Protein AF-A0A225WPS5-F1 (afdb_monomer)

Sequence (120 aa):
MVTLTELSAHCKTEEDIAVAAAKVGLTSPVRTNLSDDDIDIDMVESLTQLAIYTKIRPPEFVRLIRGQTEEESRPNKDLYELRHSPSIDLLETPRRWNNIVQNGIVPEWLPHRPSHQIDR

Mean predicted aligned error: 11.7 Å

Structure (mmCIF, N/CA/C/O backbone):
data_AF-A0A225WPS5-F1
#
_entry.id   AF-A0A225WPS5-F1
#
loop_
_atom_site.group_PDB
_atom_site.id
_atom_site.type_symbol
_atom_site.label_atom_id
_atom_site.label_alt_id
_atom_site.label_comp_id
_atom_site.label_asym_id
_atom_site.label_entity_id
_atom_site.label_seq_id
_atom_site.pdbx_PDB_ins_code
_atom_site.Cartn_x
_atom_site.Cartn_y
_atom_site.Cartn_z
_atom_site.occupancy
_atom_site.B_iso_or_equiv
_atom_site.auth_seq_id
_atom_site.auth_comp_id
_atom_site.auth_asym_id
_atom_site.auth_atom_id
_atom_site.pdbx_PDB_model_num
ATOM 1 N N . MET A 1 1 ? -16.238 10.204 16.170 1.00 46.28 1 MET A N 1
ATOM 2 C CA . MET A 1 1 ? -15.752 9.221 15.179 1.00 46.28 1 MET A CA 1
ATOM 3 C C . MET A 1 1 ? -14.630 9.896 14.425 1.00 46.28 1 MET A C 1
ATOM 5 O O . MET A 1 1 ? -14.885 10.960 13.882 1.00 46.28 1 MET A O 1
ATOM 9 N N . VAL A 1 2 ? -13.419 9.341 14.479 1.00 52.25 2 VAL A N 1
ATOM 10 C CA . VAL A 1 2 ? -12.260 9.864 13.739 1.00 52.25 2 VAL A CA 1
ATOM 11 C C . VAL A 1 2 ? -12.481 9.587 12.252 1.00 52.25 2 VAL A C 1
ATOM 13 O O . VAL A 1 2 ? -12.903 8.489 11.887 1.00 52.25 2 VAL A O 1
ATOM 16 N N . THR A 1 3 ? -12.276 10.591 11.411 1.00 56.50 3 THR A N 1
ATOM 17 C CA . THR A 1 3 ? -12.483 10.505 9.961 1.00 56.50 3 THR A CA 1
ATOM 18 C C . THR A 1 3 ? -11.253 9.933 9.249 1.00 56.50 3 THR A C 1
ATOM 20 O O . THR A 1 3 ? -10.130 9.998 9.747 1.00 56.50 3 THR A O 1
ATOM 23 N N . LEU A 1 4 ? -11.465 9.381 8.051 1.00 51.81 4 LEU A N 1
ATOM 24 C CA . LEU A 1 4 ? -10.421 8.843 7.164 1.00 51.81 4 LEU A CA 1
ATOM 25 C C . LEU A 1 4 ? -9.274 9.847 6.932 1.00 51.81 4 LEU A C 1
ATOM 27 O O . LEU A 1 4 ? -8.106 9.470 6.895 1.00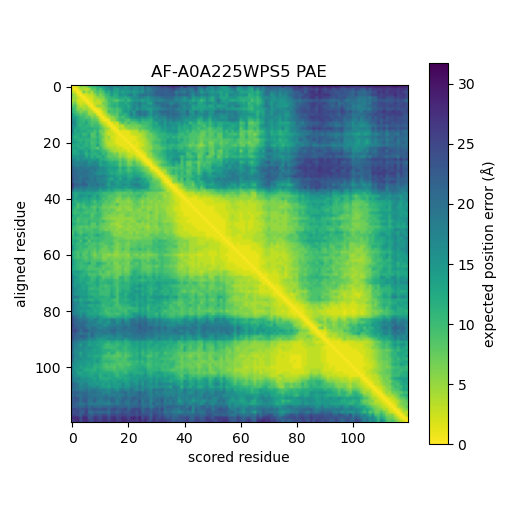 51.81 4 LEU A O 1
ATOM 31 N N . THR A 1 5 ? -9.610 11.133 6.843 1.00 54.72 5 THR A N 1
ATOM 32 C CA . THR A 1 5 ? -8.676 12.243 6.622 1.00 54.72 5 THR A CA 1
ATOM 33 C C . THR A 1 5 ? -7.811 12.538 7.851 1.00 54.72 5 THR A C 1
ATOM 35 O O . THR A 1 5 ? -6.623 12.819 7.712 1.00 54.72 5 THR A O 1
ATOM 38 N N . GLU A 1 6 ? -8.378 12.430 9.057 1.00 57.09 6 GLU A N 1
ATOM 39 C CA . GLU A 1 6 ? -7.651 12.622 10.321 1.00 57.09 6 GLU A CA 1
ATOM 40 C C . GLU A 1 6 ? -6.654 11.484 10.577 1.00 57.09 6 GLU A C 1
ATOM 42 O O . GLU A 1 6 ? -5.543 11.740 11.031 1.00 57.09 6 GLU A O 1
ATOM 47 N N . LEU A 1 7 ? -7.011 10.242 10.232 1.00 53.69 7 LEU A N 1
ATOM 48 C CA . LEU A 1 7 ? -6.091 9.097 10.260 1.00 53.69 7 LEU A CA 1
ATOM 49 C C . LEU A 1 7 ? -5.014 9.207 9.173 1.00 53.69 7 LEU A C 1
ATOM 51 O O . LEU A 1 7 ? -3.842 8.989 9.449 1.00 53.69 7 LEU A O 1
ATOM 55 N N . SER A 1 8 ? -5.381 9.616 7.955 1.00 52.22 8 SER A N 1
ATOM 56 C CA . SER A 1 8 ? -4.434 9.792 6.844 1.00 52.22 8 SER A CA 1
ATOM 57 C C . SER A 1 8 ? -3.337 10.817 7.135 1.00 52.22 8 SER A C 1
ATOM 59 O O . SER A 1 8 ? -2.203 10.632 6.695 1.00 52.22 8 SER A O 1
ATOM 61 N N . ALA A 1 9 ? -3.663 11.910 7.829 1.00 55.53 9 ALA A N 1
ATOM 62 C CA . ALA A 1 9 ? -2.689 12.941 8.185 1.00 55.53 9 ALA A CA 1
ATOM 63 C C . ALA A 1 9 ? -1.656 12.447 9.210 1.00 55.53 9 ALA A C 1
ATOM 65 O O . ALA A 1 9 ? -0.551 12.982 9.258 1.00 55.53 9 ALA A O 1
ATOM 66 N N . HIS A 1 10 ? -2.035 11.433 9.989 1.00 50.22 10 HIS A N 1
ATOM 67 C CA . HIS A 1 10 ? -1.293 10.865 11.104 1.00 50.22 10 HIS A CA 1
ATOM 68 C C . HIS A 1 10 ? -0.749 9.465 10.820 1.00 50.22 10 HIS A C 1
ATOM 70 O O . HIS A 1 10 ? -0.374 8.815 11.768 1.00 50.22 10 HIS A O 1
ATOM 76 N N . CYS A 1 11 ? -0.741 8.943 9.592 1.00 51.25 11 CYS A N 1
ATOM 77 C CA . CYS A 1 11 ? -0.195 7.605 9.297 1.00 51.25 11 CYS A CA 1
ATOM 78 C C . CYS A 1 11 ? 0.943 7.667 8.270 1.00 51.25 11 CYS A C 1
ATOM 80 O O . CYS A 1 11 ? 1.168 6.710 7.532 1.00 51.25 11 CYS A O 1
ATOM 82 N N . LYS A 1 12 ? 1.644 8.805 8.167 1.00 55.25 12 LYS A N 1
ATOM 83 C CA . LYS A 1 12 ? 2.732 8.961 7.189 1.00 55.25 12 LYS A CA 1
ATOM 84 C C . LYS A 1 12 ? 3.994 8.203 7.603 1.00 55.25 12 LYS A C 1
ATOM 86 O O . LYS A 1 12 ? 4.825 7.920 6.744 1.00 55.25 12 LYS A O 1
ATOM 91 N N . THR A 1 13 ? 4.128 7.877 8.888 1.00 55.25 13 THR A N 1
ATOM 92 C CA . THR A 1 13 ? 5.210 7.064 9.456 1.00 55.25 13 THR A CA 1
ATOM 93 C C . THR A 1 13 ? 4.650 6.062 10.478 1.00 55.25 13 THR A C 1
ATOM 95 O O . THR A 1 13 ? 3.512 6.184 10.932 1.00 55.25 13 THR A O 1
ATOM 98 N N . GLU A 1 14 ? 5.431 5.055 10.870 1.00 54.41 14 GLU A N 1
ATOM 99 C CA . GLU A 1 14 ? 5.029 4.096 11.920 1.00 54.41 14 GLU A CA 1
ATOM 100 C C . GLU A 1 14 ? 4.743 4.768 13.273 1.00 54.41 14 GLU A C 1
ATOM 102 O O . GLU A 1 14 ? 3.860 4.352 14.021 1.00 54.41 14 GLU A O 1
ATOM 107 N N . GLU A 1 15 ? 5.468 5.846 13.573 1.00 56.19 15 GLU A N 1
ATOM 108 C CA . GLU A 1 15 ? 5.314 6.654 14.793 1.00 56.19 15 GLU A CA 1
ATOM 109 C C . GLU A 1 15 ? 3.942 7.337 14.860 1.00 56.19 15 GLU A C 1
ATOM 111 O O . GLU A 1 15 ? 3.336 7.531 15.911 1.00 56.19 15 GLU A O 1
ATOM 116 N N . ASP A 1 16 ? 3.437 7.647 13.684 1.00 61.41 16 ASP A N 1
ATOM 117 C CA . ASP A 1 16 ? 2.192 8.321 13.398 1.00 61.41 16 ASP A CA 1
ATOM 118 C C . ASP A 1 16 ? 1.008 7.339 13.640 1.00 61.41 16 ASP A C 1
ATOM 120 O O . ASP A 1 16 ? 0.029 7.658 14.329 1.00 61.41 16 ASP A O 1
ATOM 124 N N . ILE A 1 17 ? 1.162 6.077 13.212 1.00 62.44 17 ILE A N 1
ATOM 125 C CA . ILE A 1 17 ? 0.213 4.975 13.465 1.00 62.44 17 ILE A CA 1
ATOM 126 C C . ILE A 1 17 ? 0.096 4.676 14.966 1.00 62.44 17 ILE A C 1
ATOM 128 O O . ILE A 1 17 ? -1.012 4.503 15.480 1.00 62.44 17 ILE A O 1
ATOM 132 N N . ALA A 1 18 ? 1.222 4.660 15.681 1.00 61.56 18 ALA A N 1
ATOM 133 C CA . ALA A 1 18 ? 1.267 4.503 17.134 1.00 61.56 18 ALA A CA 1
ATOM 134 C C . ALA A 1 18 ? 0.458 5.592 17.864 1.00 61.56 18 ALA A C 1
ATOM 136 O O . ALA A 1 18 ? -0.330 5.298 18.768 1.00 61.56 18 ALA A O 1
ATOM 137 N N . VAL A 1 19 ? 0.575 6.850 17.424 1.00 63.97 19 VAL A N 1
ATOM 138 C CA . VAL A 1 19 ? -0.206 7.977 17.959 1.00 63.97 19 VAL A CA 1
ATOM 139 C C . VAL A 1 19 ? -1.699 7.830 17.646 1.00 63.97 19 VAL A C 1
ATOM 141 O O . VAL A 1 19 ? -2.542 8.104 18.506 1.00 63.97 19 VAL A O 1
ATOM 144 N N . ALA A 1 20 ? -2.053 7.385 16.439 1.00 64.50 20 ALA A N 1
ATOM 145 C CA . ALA A 1 20 ? -3.442 7.131 16.065 1.00 64.50 20 ALA A CA 1
ATOM 146 C C . ALA A 1 20 ? -4.074 5.987 16.882 1.00 64.50 20 ALA A C 1
ATOM 148 O O . ALA A 1 20 ? -5.212 6.126 17.338 1.00 64.50 20 ALA A O 1
ATOM 149 N N . ALA A 1 21 ? -3.331 4.902 17.125 1.00 63.97 21 ALA A N 1
ATOM 150 C CA . ALA A 1 21 ? -3.746 3.778 17.966 1.00 63.97 21 ALA A CA 1
ATOM 151 C C . ALA A 1 21 ? -3.931 4.198 19.436 1.00 63.97 21 ALA A C 1
ATOM 153 O O . ALA A 1 21 ? -4.969 3.917 20.040 1.00 63.97 21 ALA A O 1
ATOM 154 N N . ALA A 1 22 ? -2.991 4.975 19.984 1.00 66.31 22 ALA A N 1
ATOM 155 C CA . ALA A 1 22 ? -3.079 5.489 21.349 1.00 66.31 22 ALA A CA 1
ATOM 156 C C . ALA A 1 22 ? -4.317 6.381 21.567 1.00 66.31 22 ALA A C 1
ATOM 158 O O . ALA A 1 22 ? -4.971 6.298 22.608 1.00 66.31 22 ALA A O 1
ATOM 159 N N . LYS A 1 23 ? -4.702 7.196 20.571 1.00 66.56 23 LYS A N 1
ATOM 160 C CA . LYS A 1 23 ? -5.907 8.050 20.633 1.00 66.56 23 LYS A CA 1
ATOM 161 C C . LYS A 1 23 ? -7.217 7.266 20.740 1.00 66.56 23 LYS A C 1
ATOM 163 O O . LYS A 1 23 ? -8.202 7.814 21.231 1.00 66.56 23 LYS A O 1
ATOM 168 N N . VAL A 1 24 ? -7.244 6.014 20.290 1.00 66.00 24 VAL A N 1
ATOM 169 C CA . VAL A 1 24 ? -8.425 5.138 20.376 1.00 66.00 24 VAL A CA 1
ATOM 170 C C . VAL A 1 24 ? -8.328 4.121 21.517 1.00 66.00 24 VAL A C 1
ATOM 172 O O . VAL A 1 24 ? -9.175 3.237 21.624 1.00 66.00 24 VAL A O 1
ATOM 175 N N . GLY A 1 25 ? -7.331 4.269 22.398 1.00 63.12 25 GLY A N 1
ATOM 176 C CA . GLY A 1 25 ? -7.119 3.394 23.552 1.00 63.12 25 GLY A CA 1
ATOM 177 C C . GLY A 1 25 ? -6.573 2.011 23.194 1.00 63.12 25 GLY A C 1
ATOM 178 O O . GLY A 1 25 ? -6.662 1.103 24.016 1.00 63.12 25 GLY A O 1
ATOM 179 N N . LEU A 1 26 ? -6.035 1.842 21.983 1.00 67.94 26 LEU A N 1
ATOM 180 C CA . LEU A 1 26 ? -5.338 0.624 21.583 1.00 67.94 26 LEU A CA 1
ATOM 181 C C . LEU A 1 26 ? -3.885 0.692 22.051 1.00 67.94 26 LEU A C 1
ATOM 183 O O . LEU A 1 26 ? -3.273 1.765 22.080 1.00 67.94 26 LEU A O 1
ATOM 187 N N . THR A 1 27 ? -3.336 -0.462 22.421 1.00 63.72 27 THR A N 1
ATOM 188 C CA . THR A 1 27 ? -1.924 -0.592 22.767 1.00 63.72 27 THR A CA 1
ATOM 189 C C . THR A 1 27 ? -1.103 -0.168 21.554 1.00 63.72 27 THR A C 1
ATOM 191 O O . THR A 1 27 ? -1.274 -0.713 20.466 1.00 63.72 27 THR A O 1
ATOM 194 N N . SER A 1 28 ? -0.255 0.848 21.720 1.00 58.09 28 SER A N 1
ATOM 195 C CA . SER A 1 28 ? 0.667 1.253 20.661 1.00 58.09 28 SER A CA 1
ATOM 196 C C . SER A 1 28 ? 1.581 0.072 20.337 1.00 58.09 28 SER A C 1
ATOM 198 O O . SER A 1 28 ? 2.108 -0.518 21.287 1.00 58.09 28 SER A O 1
ATOM 200 N N . PRO A 1 29 ? 1.821 -0.249 19.054 1.00 60.41 29 PRO A N 1
ATOM 201 C CA . PRO A 1 29 ? 2.822 -1.243 18.710 1.00 60.41 29 PRO A CA 1
ATOM 202 C C . PRO A 1 29 ? 4.160 -0.768 19.280 1.00 60.41 29 PRO A C 1
ATOM 204 O O . PRO A 1 29 ? 4.615 0.348 19.011 1.00 60.41 29 PRO A O 1
ATOM 207 N N . VAL A 1 30 ? 4.735 -1.568 20.174 1.00 57.91 30 VAL A N 1
ATOM 208 C CA . VAL A 1 30 ? 6.084 -1.335 20.685 1.00 57.91 30 VAL A CA 1
ATOM 209 C C . VAL A 1 30 ? 7.013 -1.765 19.564 1.00 57.91 30 VAL A C 1
ATOM 211 O O . VAL A 1 30 ? 6.892 -2.894 19.106 1.00 57.91 30 VAL A O 1
ATOM 214 N N . ARG A 1 31 ? 7.925 -0.890 19.117 1.00 57.31 31 ARG A N 1
ATOM 215 C CA . ARG A 1 31 ? 8.961 -1.295 18.157 1.00 57.31 31 ARG A CA 1
ATOM 216 C C . ARG A 1 31 ? 9.731 -2.463 18.762 1.00 57.31 31 ARG A C 1
ATOM 218 O O . ARG A 1 31 ? 10.510 -2.282 19.701 1.00 57.31 31 ARG A O 1
ATOM 225 N N . THR A 1 32 ? 9.487 -3.655 18.245 1.00 57.72 32 THR A N 1
ATOM 226 C CA . THR A 1 32 ? 10.319 -4.807 18.534 1.00 57.72 32 THR A CA 1
ATOM 227 C C . THR A 1 32 ? 11.558 -4.673 17.647 1.00 57.72 32 THR A C 1
ATOM 229 O O . THR A 1 32 ? 11.462 -4.329 16.472 1.00 57.72 32 THR A O 1
ATOM 232 N N . ASN A 1 33 ? 12.758 -4.834 18.218 1.00 58.91 33 ASN A N 1
ATOM 233 C CA . ASN A 1 33 ? 13.994 -4.896 17.428 1.00 58.91 33 ASN A CA 1
ATOM 234 C C . ASN A 1 33 ? 14.022 -6.249 16.709 1.00 58.91 33 ASN A C 1
ATOM 236 O O . ASN A 1 33 ? 14.717 -7.169 17.140 1.00 58.91 33 ASN A O 1
ATOM 240 N N . LEU A 1 34 ? 13.184 -6.390 15.691 1.00 61.00 34 LEU A N 1
ATOM 241 C CA . LEU A 1 34 ? 13.119 -7.569 14.851 1.00 61.00 34 LEU A CA 1
ATOM 242 C C . LEU A 1 34 ? 14.173 -7.483 13.753 1.00 61.00 34 LEU A C 1
ATOM 244 O O . LEU A 1 34 ? 14.578 -6.397 13.337 1.00 61.00 34 LEU A O 1
ATOM 248 N N . SER A 1 35 ? 14.647 -8.651 13.325 1.00 63.72 35 SER A N 1
ATOM 249 C CA . SER A 1 35 ? 15.388 -8.775 12.074 1.00 63.72 35 SER A CA 1
ATOM 250 C C . SER A 1 35 ? 14.489 -8.325 10.917 1.00 63.72 35 SER A C 1
ATOM 252 O O . SER A 1 35 ? 13.282 -8.543 10.982 1.00 63.72 35 SER A O 1
ATOM 254 N N . ASP A 1 36 ? 15.057 -7.778 9.838 1.00 61.81 36 ASP A N 1
ATOM 255 C CA . ASP A 1 36 ? 14.300 -7.418 8.621 1.00 61.81 36 ASP A CA 1
ATOM 256 C C . ASP A 1 36 ? 13.518 -8.615 8.029 1.00 61.81 36 ASP A C 1
ATOM 258 O O . ASP A 1 36 ? 12.551 -8.426 7.291 1.00 61.81 36 ASP A O 1
ATOM 262 N N . ASP A 1 37 ? 13.920 -9.845 8.368 1.00 62.34 37 ASP A N 1
ATOM 263 C CA . ASP A 1 37 ? 13.278 -11.087 7.924 1.00 62.34 37 ASP A CA 1
ATOM 264 C C . ASP A 1 37 ? 12.102 -11.543 8.814 1.00 62.34 37 ASP A C 1
ATOM 266 O O . ASP A 1 37 ? 11.363 -12.457 8.436 1.00 62.34 37 ASP A O 1
ATOM 270 N N . ASP A 1 38 ? 11.909 -10.934 9.987 1.00 73.94 38 ASP A N 1
ATOM 271 C CA . ASP A 1 38 ? 10.871 -11.331 10.937 1.00 73.94 38 ASP A CA 1
ATOM 272 C C . ASP A 1 38 ? 9.605 -10.474 10.779 1.00 73.94 38 ASP A C 1
ATOM 274 O O . ASP A 1 38 ? 9.643 -9.251 10.647 1.00 73.94 38 ASP A O 1
ATOM 278 N N . ILE A 1 39 ? 8.438 -11.120 10.837 1.00 72.31 39 ILE A N 1
ATOM 279 C CA . ILE A 1 39 ? 7.152 -10.413 10.843 1.00 72.31 39 ILE A CA 1
ATOM 280 C C . ILE A 1 39 ? 6.886 -9.882 12.253 1.00 72.31 39 ILE A C 1
ATOM 282 O O . ILE A 1 39 ? 6.768 -10.666 13.194 1.00 72.31 39 ILE A O 1
ATOM 286 N N . ASP A 1 40 ? 6.694 -8.567 12.382 1.00 79.06 40 ASP A N 1
ATOM 287 C CA . ASP A 1 40 ? 6.242 -7.944 13.629 1.00 79.06 40 ASP A CA 1
ATOM 288 C C . ASP A 1 40 ? 4.768 -8.275 13.906 1.00 79.06 40 ASP A C 1
ATOM 290 O O . ASP A 1 40 ? 3.842 -7.608 13.435 1.00 79.06 40 ASP A O 1
ATOM 294 N N . ILE A 1 41 ? 4.549 -9.360 14.653 1.00 80.25 41 ILE A N 1
ATOM 295 C CA . ILE A 1 41 ? 3.215 -9.850 15.019 1.00 80.25 41 ILE A CA 1
ATOM 296 C C . ILE A 1 41 ? 2.455 -8.798 15.836 1.00 80.25 41 ILE A C 1
ATOM 298 O O . ILE A 1 41 ? 1.259 -8.609 15.602 1.00 80.25 41 ILE A O 1
ATOM 302 N N . ASP A 1 42 ? 3.136 -8.076 16.728 1.00 77.00 42 ASP A N 1
ATOM 303 C CA . ASP A 1 42 ? 2.515 -7.065 17.588 1.00 77.00 42 ASP A CA 1
ATOM 304 C C . ASP A 1 42 ? 2.035 -5.871 16.749 1.00 77.00 42 ASP A C 1
ATOM 306 O O . ASP A 1 42 ? 0.922 -5.363 16.937 1.00 77.00 42 ASP A O 1
ATOM 310 N N . MET A 1 43 ? 2.829 -5.461 15.754 1.00 76.12 43 MET A N 1
ATOM 311 C CA . MET A 1 43 ? 2.432 -4.454 14.767 1.00 76.12 43 MET A CA 1
ATOM 312 C C . MET A 1 43 ? 1.232 -4.921 13.937 1.00 76.12 43 MET A C 1
ATOM 314 O O . MET A 1 43 ? 0.261 -4.177 13.777 1.00 76.12 43 MET A O 1
ATOM 318 N N . VAL A 1 44 ? 1.254 -6.159 13.432 1.00 79.06 44 VAL A N 1
ATOM 319 C CA . VAL A 1 44 ? 0.150 -6.721 12.636 1.00 79.06 44 VAL A CA 1
ATOM 320 C C . VAL A 1 44 ? -1.146 -6.793 13.448 1.00 79.06 44 VAL A C 1
ATOM 322 O O . VAL A 1 44 ? -2.210 -6.419 12.940 1.00 79.06 44 VAL A O 1
ATOM 325 N N . GLU A 1 45 ? -1.085 -7.229 14.707 1.00 82.00 45 GLU A N 1
ATOM 326 C CA . GLU A 1 45 ? -2.250 -7.280 15.589 1.00 82.00 45 GLU A CA 1
ATOM 327 C C . GLU A 1 45 ? -2.801 -5.874 15.858 1.00 82.00 45 GLU A C 1
ATOM 329 O O . GLU A 1 45 ? -4.000 -5.635 15.682 1.00 82.00 45 GLU A O 1
ATOM 334 N N . SER A 1 46 ? -1.925 -4.920 16.176 1.00 77.62 46 SER A N 1
ATOM 335 C CA . SER A 1 46 ? -2.290 -3.521 16.432 1.00 77.62 46 SER A CA 1
ATOM 336 C C . SER A 1 46 ? -2.986 -2.881 15.226 1.00 77.62 46 SER A C 1
ATOM 338 O O . SER A 1 46 ? -4.052 -2.271 15.354 1.00 77.62 46 SER A O 1
ATOM 340 N N . LEU A 1 47 ? -2.432 -3.077 14.027 1.00 79.12 47 LEU A N 1
ATOM 341 C CA . LEU A 1 47 ? -3.009 -2.608 12.766 1.00 79.12 47 LEU A CA 1
ATOM 342 C C . LEU A 1 47 ? -4.376 -3.245 12.488 1.00 79.12 47 LEU A C 1
ATOM 344 O O . LEU A 1 47 ? -5.309 -2.561 12.062 1.00 79.12 47 LEU A O 1
ATOM 348 N N . THR A 1 48 ? -4.522 -4.540 12.771 1.00 80.94 48 THR A N 1
ATOM 349 C CA . THR A 1 48 ? -5.791 -5.263 12.606 1.00 80.94 48 THR A CA 1
ATOM 350 C C . THR A 1 48 ? -6.859 -4.712 13.552 1.00 80.94 48 THR A C 1
ATOM 352 O O . THR A 1 48 ? -7.976 -4.416 13.119 1.00 80.94 48 THR A O 1
ATOM 355 N N . GLN A 1 49 ? -6.528 -4.520 14.831 1.00 81.88 49 GLN A N 1
ATOM 356 C CA . GLN A 1 49 ? -7.454 -3.960 15.817 1.00 81.88 49 GLN A CA 1
ATOM 357 C C . GLN A 1 49 ? -7.867 -2.526 15.454 1.00 81.88 49 GLN A C 1
ATOM 359 O O . GLN A 1 49 ? -9.051 -2.185 15.537 1.00 81.88 49 GLN A O 1
ATOM 364 N N . LEU A 1 50 ? -6.928 -1.705 14.971 1.00 79.62 50 LEU A N 1
ATOM 365 C CA . LEU A 1 50 ? -7.212 -0.344 14.517 1.00 79.62 50 LEU A CA 1
ATOM 366 C C . LEU A 1 50 ? -8.145 -0.330 13.295 1.00 79.62 50 LEU A C 1
ATOM 368 O O . LEU A 1 50 ? -9.091 0.463 13.252 1.00 79.62 50 LEU A O 1
ATOM 372 N N . ALA A 1 51 ? -7.947 -1.231 12.330 1.00 81.56 51 ALA A N 1
ATOM 373 C CA . ALA A 1 51 ? -8.841 -1.377 11.180 1.00 81.56 51 ALA A CA 1
ATOM 374 C C . ALA A 1 51 ? -10.272 -1.757 11.60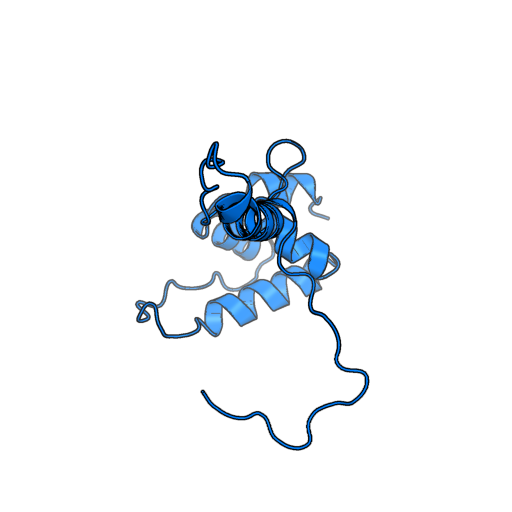8 1.00 81.56 51 ALA A C 1
ATOM 376 O O . ALA A 1 51 ? -11.246 -1.162 11.139 1.00 81.56 51 ALA A O 1
ATOM 377 N N . ILE A 1 52 ? -10.406 -2.701 12.549 1.00 82.44 52 ILE A N 1
ATOM 378 C CA . ILE A 1 52 ? -11.701 -3.125 13.103 1.00 82.44 52 ILE A CA 1
ATOM 379 C C . ILE A 1 52 ? -12.390 -1.961 13.827 1.00 82.44 52 ILE A C 1
ATOM 381 O O . ILE A 1 52 ? -13.564 -1.685 13.572 1.00 82.44 52 ILE A O 1
ATOM 385 N N . TYR A 1 53 ? -11.667 -1.257 14.703 1.00 81.44 53 TYR A N 1
ATOM 386 C CA . TYR A 1 53 ? -12.210 -0.149 15.491 1.00 81.44 53 TYR A CA 1
ATOM 387 C C . TYR A 1 53 ? -12.708 1.000 14.606 1.00 81.44 53 TYR A C 1
ATOM 389 O O . TYR A 1 53 ? -13.804 1.529 14.803 1.00 81.44 53 TYR A O 1
ATOM 397 N N . THR A 1 54 ? -11.913 1.369 13.600 1.00 74.62 54 THR A N 1
ATOM 398 C CA . THR A 1 54 ? -12.226 2.464 12.669 1.00 74.62 54 THR A CA 1
ATOM 399 C C . THR A 1 54 ? -13.304 2.098 11.649 1.00 74.62 54 THR A C 1
ATOM 401 O O . THR A 1 54 ? -13.839 2.987 10.988 1.00 74.62 54 THR A O 1
ATOM 404 N N . LYS A 1 55 ? -13.663 0.809 11.537 1.00 81.50 55 LYS A N 1
ATOM 405 C CA . LYS A 1 55 ? -14.616 0.265 10.552 1.00 81.50 55 LYS A CA 1
ATOM 406 C C . LYS A 1 55 ? -14.231 0.573 9.101 1.00 81.50 55 LYS A C 1
ATOM 408 O O . LYS A 1 55 ? -15.088 0.584 8.216 1.00 81.50 55 LYS A O 1
ATOM 413 N N . ILE A 1 56 ? -12.949 0.822 8.849 1.00 78.31 56 ILE A N 1
ATOM 414 C CA . ILE A 1 56 ? -12.424 1.038 7.504 1.00 78.31 56 ILE A CA 1
ATOM 415 C C . ILE A 1 56 ? -12.267 -0.329 6.835 1.00 78.31 56 ILE A C 1
ATOM 417 O O . ILE A 1 56 ? -11.859 -1.309 7.457 1.00 78.31 56 ILE A O 1
ATOM 421 N N . ARG A 1 57 ? -12.599 -0.420 5.544 1.00 79.81 57 ARG A N 1
ATOM 422 C CA . ARG A 1 57 ? -12.402 -1.667 4.795 1.00 79.81 57 ARG A CA 1
ATOM 423 C C . ARG A 1 57 ? -10.903 -1.987 4.716 1.00 79.81 57 ARG A C 1
ATOM 425 O O . ARG A 1 57 ? -10.128 -1.071 4.443 1.00 79.81 57 ARG A O 1
ATOM 432 N N . PRO A 1 58 ? -10.479 -3.258 4.841 1.00 78.19 58 PRO A N 1
ATOM 433 C CA . PRO A 1 58 ? -9.058 -3.606 4.878 1.00 78.19 58 PRO A CA 1
ATOM 434 C C . PRO A 1 58 ? -8.211 -3.019 3.734 1.00 78.19 58 PRO A C 1
ATOM 436 O O . PRO A 1 58 ? -7.149 -2.475 4.024 1.00 78.19 58 PRO A O 1
ATOM 439 N N . PRO A 1 59 ? -8.663 -3.007 2.460 1.00 77.50 59 PRO A N 1
ATOM 440 C CA . PRO A 1 59 ? -7.884 -2.393 1.384 1.00 77.50 59 PRO A CA 1
ATOM 441 C C . PRO A 1 59 ? -7.667 -0.891 1.590 1.00 77.50 59 PRO A C 1
ATOM 443 O O . PRO A 1 59 ? -6.596 -0.369 1.322 1.00 77.50 59 PRO A O 1
ATOM 446 N N . GLU A 1 60 ? -8.680 -0.189 2.085 1.00 76.75 60 GLU A N 1
ATOM 447 C CA . GLU A 1 60 ? -8.652 1.256 2.304 1.00 76.75 60 GLU A CA 1
ATOM 448 C C . GLU A 1 60 ? -7.782 1.619 3.513 1.00 76.75 60 GLU A C 1
ATOM 450 O O . GLU A 1 60 ? -7.017 2.579 3.463 1.00 76.75 60 GLU A O 1
ATOM 455 N N . PHE A 1 61 ? -7.801 0.775 4.545 1.00 80.75 61 PHE A N 1
ATOM 456 C CA . PHE A 1 61 ? -6.898 0.875 5.685 1.00 80.75 61 PHE A CA 1
ATOM 457 C C . PHE A 1 61 ? -5.434 0.641 5.282 1.00 80.75 61 PHE A C 1
ATOM 459 O O . PHE A 1 61 ? -4.569 1.439 5.629 1.00 80.75 61 PHE A O 1
ATOM 466 N N . VAL A 1 62 ? -5.152 -0.392 4.476 1.00 79.00 62 VAL A N 1
ATOM 467 C CA . VAL A 1 62 ? -3.798 -0.667 3.960 1.00 79.00 62 VAL A CA 1
ATOM 468 C C . VAL A 1 62 ? -3.271 0.498 3.115 1.00 79.00 62 VAL A C 1
ATOM 470 O O . VAL A 1 62 ? -2.100 0.860 3.218 1.00 79.00 62 VAL A O 1
ATOM 473 N N . ARG A 1 63 ? -4.131 1.120 2.299 1.00 77.31 63 ARG A N 1
ATOM 474 C CA . ARG A 1 63 ? -3.770 2.322 1.532 1.00 77.31 63 ARG A CA 1
ATOM 475 C C 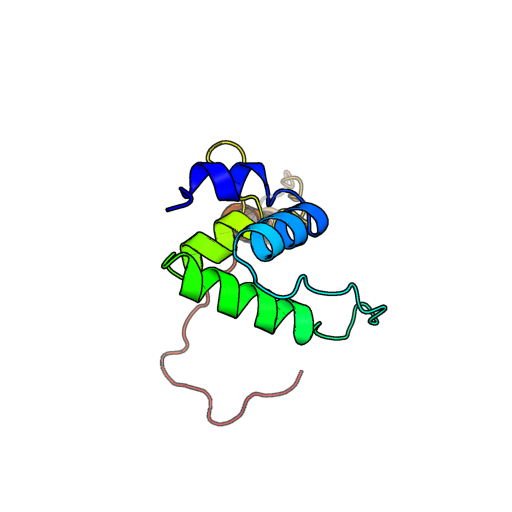. ARG A 1 63 ? -3.358 3.469 2.453 1.00 77.31 63 ARG A C 1
ATOM 477 O O . ARG A 1 63 ? -2.322 4.079 2.207 1.00 77.31 63 ARG A O 1
ATOM 484 N N . LEU A 1 64 ? -4.119 3.712 3.521 1.00 75.38 64 LEU A N 1
ATOM 485 C CA . LEU A 1 64 ? -3.829 4.760 4.502 1.00 75.38 64 LEU A CA 1
ATOM 486 C C . LEU A 1 64 ? -2.489 4.562 5.211 1.00 75.38 64 LEU A C 1
ATOM 488 O O . LEU A 1 64 ? -1.689 5.490 5.246 1.00 75.38 64 LEU A O 1
ATOM 492 N N . ILE A 1 65 ? -2.228 3.366 5.745 1.00 74.62 65 ILE A N 1
ATOM 493 C CA . ILE A 1 65 ? -0.991 3.088 6.500 1.00 74.62 65 ILE A CA 1
ATOM 494 C C . ILE A 1 65 ? 0.256 3.074 5.610 1.00 74.62 65 ILE A C 1
ATOM 496 O O . ILE A 1 65 ? 1.354 3.327 6.084 1.00 74.62 65 ILE A O 1
ATOM 500 N N . ARG A 1 66 ? 0.094 2.816 4.305 1.00 74.75 66 ARG A N 1
ATOM 501 C CA . ARG A 1 66 ? 1.161 2.960 3.297 1.00 74.75 66 ARG A CA 1
ATOM 502 C C . ARG A 1 66 ? 1.253 4.382 2.736 1.00 74.75 66 ARG A C 1
ATOM 504 O O . ARG A 1 66 ? 1.966 4.629 1.763 1.00 74.75 66 ARG A O 1
ATOM 511 N N . GLY A 1 67 ? 0.471 5.308 3.288 1.00 74.38 67 GLY A N 1
ATOM 512 C CA . GLY A 1 67 ? 0.404 6.699 2.871 1.00 74.38 67 GLY A CA 1
ATOM 513 C C . GLY A 1 67 ? -0.057 6.906 1.429 1.00 74.38 67 GLY A C 1
ATOM 514 O O . GLY A 1 67 ? 0.290 7.933 0.857 1.00 74.38 67 GLY A O 1
ATOM 515 N N . GLN A 1 68 ? -0.760 5.965 0.792 1.00 77.19 68 GLN A N 1
ATOM 516 C CA . GLN A 1 68 ? -1.269 6.142 -0.574 1.00 77.19 68 GLN A CA 1
ATOM 517 C C . GLN A 1 68 ? -2.297 7.279 -0.598 1.00 77.19 68 GLN A C 1
ATOM 519 O O . GLN A 1 68 ? -3.396 7.139 -0.059 1.00 77.19 68 GLN A O 1
ATOM 524 N N . THR A 1 69 ? -1.938 8.397 -1.224 1.00 75.81 69 THR A N 1
ATOM 525 C CA . THR A 1 69 ? -2.780 9.592 -1.354 1.00 75.81 69 THR A CA 1
ATOM 526 C C . THR A 1 69 ? -3.264 9.750 -2.794 1.00 75.81 69 THR A C 1
ATOM 528 O O . THR A 1 69 ? -2.885 8.982 -3.678 1.00 75.81 69 THR A O 1
ATOM 531 N N . GLU A 1 70 ? -4.116 10.744 -3.050 1.00 74.88 70 GLU A N 1
ATOM 532 C CA . GLU A 1 70 ? -4.474 11.126 -4.425 1.00 74.88 70 GLU A CA 1
ATOM 533 C C . GLU A 1 70 ? -3.252 11.625 -5.217 1.00 74.88 70 GLU A C 1
ATOM 535 O O . GLU A 1 70 ? -3.153 11.376 -6.414 1.00 74.88 70 GLU A O 1
ATOM 540 N N . GLU A 1 71 ? -2.303 12.275 -4.537 1.00 75.62 71 GLU A N 1
ATOM 541 C CA . GLU A 1 71 ? -1.068 12.814 -5.122 1.00 75.62 71 GLU A CA 1
ATOM 542 C C . GLU A 1 71 ? -0.021 11.723 -5.399 1.00 75.62 71 GLU A C 1
ATOM 544 O O . GLU A 1 71 ? 0.705 11.793 -6.386 1.00 75.62 71 GLU A O 1
ATOM 549 N N . GLU A 1 72 ? 0.056 10.706 -4.536 1.00 75.75 72 GLU A N 1
ATOM 550 C CA . GLU A 1 72 ? 0.972 9.572 -4.665 1.00 75.75 72 GLU A CA 1
ATOM 551 C C . GLU A 1 72 ? 0.221 8.277 -4.343 1.00 75.75 72 GLU A C 1
ATOM 553 O O . GLU A 1 72 ? 0.166 7.815 -3.194 1.00 75.75 72 GLU A O 1
ATOM 558 N N . SER A 1 73 ? -0.391 7.725 -5.390 1.00 79.88 73 SER A N 1
ATOM 559 C CA . SER A 1 73 ? -1.278 6.564 -5.334 1.00 79.88 73 SER A CA 1
ATOM 560 C C . SER A 1 73 ? -0.552 5.226 -5.467 1.00 79.88 73 SER A C 1
ATOM 562 O O . SER A 1 73 ? -1.197 4.181 -5.342 1.00 79.88 73 SER A O 1
ATOM 564 N N . ARG A 1 74 ? 0.772 5.225 -5.693 1.00 83.50 74 ARG A N 1
ATOM 565 C CA . ARG A 1 74 ? 1.523 3.987 -5.916 1.00 83.50 74 ARG A CA 1
ATOM 566 C C . ARG A 1 74 ? 1.459 3.079 -4.688 1.00 83.50 74 ARG A C 1
ATOM 568 O O . ARG A 1 74 ? 1.784 3.516 -3.579 1.00 83.50 74 ARG A O 1
ATOM 575 N N . PRO A 1 75 ? 1.107 1.794 -4.858 1.00 78.62 75 PRO A N 1
ATOM 576 C CA . PRO A 1 75 ? 0.986 0.876 -3.735 1.00 78.62 75 PRO A CA 1
ATOM 577 C C . PRO A 1 75 ? 2.320 0.375 -3.183 1.00 78.62 75 PRO A C 1
ATOM 579 O O . PRO A 1 75 ? 2.375 -0.041 -2.022 1.00 78.62 75 PRO A O 1
ATOM 582 N N . ASN A 1 76 ? 3.372 0.434 -4.002 1.00 76.31 76 ASN A N 1
ATOM 583 C CA . ASN A 1 76 ? 4.720 -0.030 -3.700 1.00 76.31 76 ASN A CA 1
ATOM 584 C C . ASN A 1 76 ? 5.688 1.161 -3.705 1.00 76.31 76 ASN A C 1
ATOM 586 O O . ASN A 1 76 ? 6.507 1.306 -4.613 1.00 76.31 76 ASN A O 1
ATOM 590 N N . LYS A 1 77 ? 5.546 2.060 -2.727 1.00 74.44 77 LYS A N 1
ATOM 591 C CA . LYS A 1 77 ? 6.291 3.329 -2.690 1.00 74.44 77 LYS A CA 1
ATOM 592 C C . LYS A 1 77 ? 7.803 3.154 -2.580 1.00 74.44 77 LYS A C 1
ATOM 594 O O . LYS A 1 77 ? 8.530 3.984 -3.120 1.00 74.44 77 LYS A O 1
ATOM 599 N N . ASP A 1 78 ? 8.235 2.063 -1.958 1.00 75.25 78 ASP A N 1
ATOM 600 C CA . ASP A 1 78 ? 9.648 1.723 -1.768 1.00 75.25 78 ASP A CA 1
ATOM 601 C C . ASP A 1 78 ? 10.307 1.180 -3.042 1.00 75.25 78 ASP A C 1
ATOM 603 O O . ASP A 1 78 ? 11.530 1.074 -3.125 1.00 75.25 78 ASP A O 1
ATOM 607 N N . LEU A 1 79 ? 9.512 0.854 -4.068 1.00 82.81 79 LEU A N 1
ATOM 608 C CA . LEU A 1 79 ? 10.034 0.448 -5.365 1.00 82.81 79 LEU A CA 1
ATOM 609 C C . LEU A 1 79 ? 10.270 1.667 -6.265 1.00 82.81 79 LEU A C 1
ATOM 611 O O . LEU A 1 79 ? 9.474 2.610 -6.312 1.00 82.81 79 LEU A O 1
ATOM 615 N N . TYR A 1 80 ? 11.360 1.611 -7.028 1.00 86.88 80 TYR A N 1
ATOM 616 C CA . TYR A 1 80 ? 11.749 2.632 -7.999 1.00 86.88 80 TYR A CA 1
ATOM 617 C C . TYR A 1 80 ? 11.333 2.235 -9.414 1.00 86.88 80 TYR A C 1
ATOM 619 O O . TYR A 1 80 ? 11.336 1.057 -9.760 1.00 86.88 80 TYR A O 1
ATOM 627 N N . GLU A 1 81 ? 11.026 3.210 -10.265 1.00 88.75 81 GLU A N 1
ATOM 628 C CA . GLU A 1 81 ? 10.796 2.955 -11.688 1.00 88.75 81 GLU A CA 1
ATOM 629 C C . GLU A 1 81 ? 12.124 2.781 -12.441 1.00 88.75 81 GLU A C 1
ATOM 631 O O . GLU A 1 81 ? 13.110 3.484 -12.207 1.00 88.75 81 GLU A O 1
ATOM 636 N N . LEU A 1 82 ? 12.145 1.841 -13.382 1.00 90.19 82 LEU A N 1
ATOM 637 C CA . LEU A 1 82 ? 13.242 1.649 -14.319 1.00 90.19 82 LEU A CA 1
ATOM 638 C C . LEU A 1 82 ? 13.108 2.619 -15.492 1.00 90.19 82 LEU A C 1
ATOM 640 O O . LEU A 1 82 ? 12.014 2.889 -15.990 1.00 90.19 82 LEU A O 1
ATOM 644 N N . ARG A 1 83 ? 14.246 3.101 -15.996 1.00 87.94 83 ARG A N 1
ATOM 645 C CA . ARG A 1 83 ? 14.274 3.900 -17.225 1.00 87.94 83 ARG A CA 1
ATOM 646 C C . ARG A 1 83 ? 13.916 3.026 -18.426 1.00 87.94 83 ARG A C 1
ATOM 648 O O . ARG A 1 83 ? 14.377 1.890 -18.532 1.00 87.94 83 ARG A O 1
ATOM 655 N N . HIS A 1 84 ? 13.144 3.576 -19.359 1.00 81.25 84 HIS A N 1
ATOM 656 C CA . HIS A 1 84 ? 12.865 2.899 -20.620 1.00 81.25 84 HIS A CA 1
ATOM 657 C C . HIS A 1 84 ? 14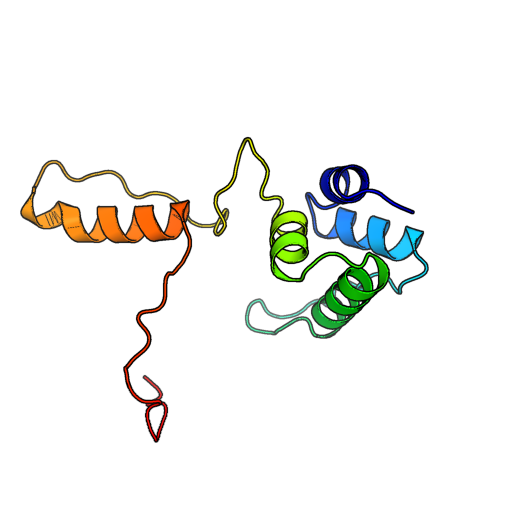.141 2.786 -21.461 1.00 81.25 84 HIS A C 1
ATOM 659 O O . HIS A 1 84 ? 14.841 3.775 -21.686 1.00 81.25 84 HIS A O 1
ATOM 665 N N . SER A 1 85 ? 14.438 1.570 -21.923 1.00 77.62 85 SER A N 1
ATOM 666 C CA . SER A 1 85 ? 1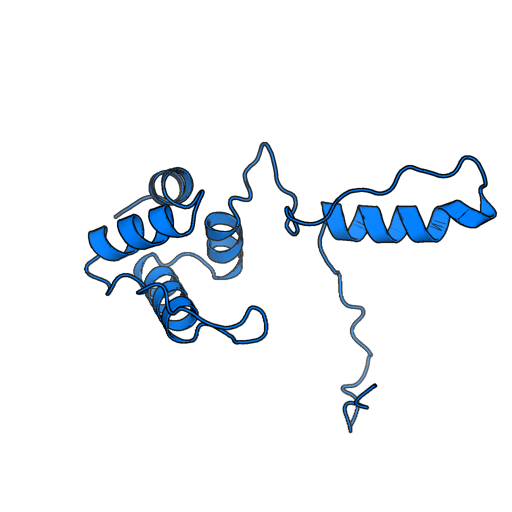5.483 1.348 -22.920 1.00 77.62 85 SER A CA 1
ATOM 667 C C . SER A 1 85 ? 14.996 1.851 -24.283 1.00 77.62 85 SER A C 1
ATOM 669 O O . SER A 1 85 ? 13.842 1.603 -24.634 1.00 77.62 85 SER A O 1
ATOM 671 N N . PRO A 1 86 ? 15.849 2.512 -25.084 1.00 76.88 86 PRO A N 1
ATOM 672 C CA . PRO A 1 86 ? 15.517 2.849 -26.467 1.00 76.88 86 PRO A CA 1
ATOM 673 C C . PRO A 1 86 ? 15.426 1.609 -27.373 1.00 76.88 86 PRO A C 1
ATOM 675 O O . PRO A 1 86 ? 14.889 1.700 -28.474 1.00 76.88 86 PRO A O 1
ATOM 678 N N . SER A 1 87 ? 15.937 0.453 -26.932 1.00 81.56 87 SER A N 1
ATOM 679 C CA . SER A 1 87 ? 15.792 -0.811 -27.656 1.00 81.56 87 SER A CA 1
ATOM 680 C C . SER A 1 87 ? 14.444 -1.463 -27.350 1.00 81.56 87 SER A C 1
ATOM 682 O O . SER A 1 87 ? 14.153 -1.776 -26.192 1.00 81.56 87 SER A O 1
ATOM 684 N N . ILE A 1 88 ? 13.651 -1.710 -28.397 1.00 77.06 88 ILE A N 1
ATOM 685 C CA . ILE A 1 88 ? 12.336 -2.367 -28.313 1.00 77.06 88 ILE A CA 1
ATOM 686 C C . ILE A 1 88 ? 12.456 -3.759 -27.678 1.00 77.06 88 ILE A C 1
ATOM 688 O O . ILE A 1 88 ? 11.627 -4.121 -26.844 1.00 77.06 88 ILE A O 1
ATOM 692 N N . ASP A 1 89 ? 13.530 -4.491 -27.979 1.00 79.69 89 ASP A N 1
ATOM 693 C CA . ASP A 1 89 ? 13.761 -5.850 -27.469 1.00 79.69 89 ASP A CA 1
ATOM 694 C C . ASP A 1 89 ? 13.977 -5.893 -25.946 1.00 79.69 89 ASP A C 1
ATOM 696 O O . ASP A 1 89 ? 13.825 -6.935 -25.313 1.00 79.69 89 ASP A O 1
ATOM 700 N N . LEU A 1 90 ? 14.314 -4.752 -25.336 1.00 80.50 90 LEU A N 1
ATOM 701 C CA . LEU A 1 90 ? 14.558 -4.610 -23.900 1.00 80.50 90 LEU A CA 1
ATOM 702 C C . LEU A 1 90 ? 13.437 -3.846 -23.182 1.00 80.50 90 LEU A C 1
ATOM 704 O O . LEU A 1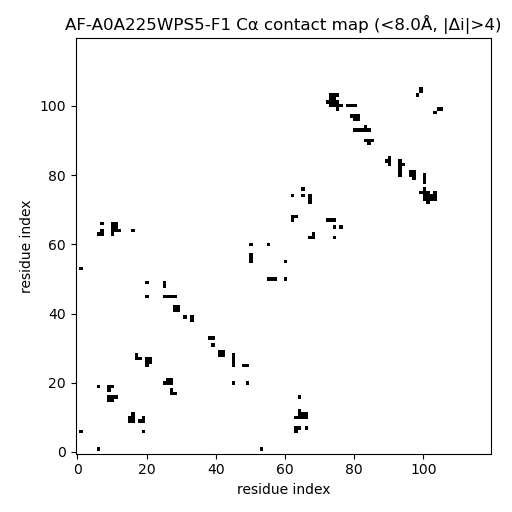 90 ? 13.586 -3.516 -22.006 1.00 80.50 90 LEU A O 1
ATOM 708 N N . LEU A 1 91 ? 12.335 -3.528 -23.867 1.00 86.50 91 LEU A N 1
ATOM 709 C CA . LEU A 1 91 ? 11.282 -2.668 -23.325 1.00 86.50 91 LEU A CA 1
ATOM 710 C C . LEU A 1 91 ? 10.315 -3.415 -22.397 1.00 86.50 91 LEU A C 1
ATOM 712 O O . LEU A 1 91 ? 9.782 -2.818 -21.460 1.00 86.50 91 LEU A O 1
ATOM 716 N N . GLU A 1 92 ? 10.102 -4.711 -22.628 1.00 88.75 92 GLU A N 1
ATOM 717 C CA . GLU A 1 92 ? 9.081 -5.493 -21.919 1.00 88.75 92 GLU A CA 1
ATOM 718 C C . GLU A 1 92 ? 9.349 -5.607 -20.413 1.00 88.75 92 GLU A C 1
ATOM 720 O O . GLU A 1 92 ? 8.440 -5.397 -19.608 1.00 88.75 92 GLU A O 1
ATOM 725 N N . THR A 1 93 ? 10.594 -5.865 -20.003 1.00 87.81 93 THR A N 1
ATOM 726 C CA . THR A 1 93 ? 10.936 -6.009 -18.577 1.00 87.81 93 THR A CA 1
ATOM 727 C C . THR A 1 93 ? 10.764 -4.697 -17.797 1.00 87.81 93 THR A C 1
ATOM 729 O O . THR A 1 93 ? 10.017 -4.707 -16.815 1.00 87.81 93 THR A O 1
ATOM 732 N N . PRO A 1 94 ? 11.347 -3.550 -18.215 1.00 90.50 94 PRO A N 1
ATOM 733 C CA . PRO A 1 94 ? 11.093 -2.259 -17.572 1.00 90.50 94 PRO A CA 1
ATOM 734 C C . PRO A 1 94 ? 9.615 -1.875 -17.570 1.00 90.50 94 PRO A C 1
ATOM 736 O O . PRO A 1 94 ? 9.120 -1.344 -16.582 1.00 90.50 94 PRO A O 1
ATOM 739 N N . ARG A 1 95 ? 8.882 -2.177 -18.650 1.00 89.94 95 ARG A N 1
ATOM 740 C CA . ARG A 1 95 ? 7.447 -1.891 -18.739 1.00 89.94 95 ARG A CA 1
ATOM 741 C C . ARG A 1 95 ? 6.644 -2.676 -17.703 1.00 89.94 95 ARG A C 1
ATOM 743 O O . ARG A 1 95 ? 5.823 -2.083 -17.009 1.00 89.94 95 ARG A O 1
ATOM 750 N N . ARG A 1 96 ? 6.878 -3.987 -17.583 1.00 89.19 96 ARG A N 1
ATOM 751 C CA . ARG A 1 96 ? 6.220 -4.834 -16.573 1.00 89.19 96 ARG A CA 1
ATOM 752 C C . ARG A 1 96 ? 6.591 -4.409 -15.157 1.00 89.19 96 ARG A C 1
ATOM 754 O O . ARG A 1 96 ? 5.709 -4.303 -14.312 1.00 89.19 96 ARG A O 1
ATOM 761 N N . TRP A 1 97 ? 7.866 -4.116 -14.914 1.00 90.19 97 TRP A N 1
ATOM 762 C CA . TRP A 1 97 ? 8.327 -3.621 -13.620 1.00 90.19 97 TRP A CA 1
ATOM 763 C C . TRP A 1 97 ? 7.642 -2.304 -13.241 1.00 90.19 97 TRP A C 1
ATOM 765 O O . TRP A 1 97 ? 7.002 -2.231 -12.197 1.00 90.19 97 TRP A O 1
ATOM 775 N N . ASN A 1 98 ? 7.674 -1.296 -14.116 1.00 90.81 98 ASN A N 1
ATOM 776 C CA . ASN A 1 98 ? 7.037 -0.005 -13.848 1.00 90.81 98 ASN A CA 1
ATOM 777 C C . ASN A 1 98 ? 5.523 -0.150 -13.660 1.00 90.81 98 ASN A C 1
ATOM 779 O O . ASN A 1 98 ? 4.943 0.531 -12.820 1.00 90.81 98 ASN A O 1
ATOM 783 N N . ASN A 1 99 ? 4.878 -1.084 -14.368 1.00 89.94 99 ASN A N 1
ATOM 784 C CA . ASN A 1 99 ? 3.468 -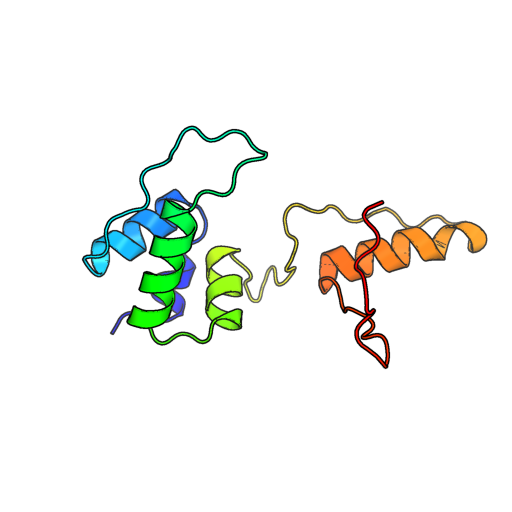1.384 -14.142 1.00 89.94 99 ASN A CA 1
ATOM 785 C C . ASN A 1 99 ? 3.200 -1.903 -12.716 1.00 89.94 99 ASN A C 1
ATOM 787 O O . ASN A 1 99 ? 2.239 -1.443 -12.102 1.00 89.94 99 ASN A O 1
ATOM 791 N N . ILE A 1 100 ? 4.064 -2.771 -12.175 1.00 89.25 100 ILE A N 1
ATOM 792 C CA . ILE A 1 100 ? 3.990 -3.258 -10.784 1.00 89.25 100 ILE A CA 1
ATOM 793 C C . ILE A 1 100 ? 4.262 -2.133 -9.781 1.00 89.25 100 ILE A C 1
ATOM 795 O O . ILE A 1 100 ? 3.587 -2.043 -8.755 1.00 89.25 100 ILE A O 1
ATOM 799 N N . VAL A 1 101 ? 5.241 -1.270 -10.057 1.00 87.75 101 VAL A N 1
ATOM 800 C CA . VAL A 1 101 ? 5.542 -0.110 -9.205 1.00 87.75 101 VAL A CA 1
ATOM 801 C C . VAL A 1 101 ? 4.329 0.819 -9.120 1.00 87.75 101 VAL A C 1
ATOM 803 O O . VAL A 1 101 ? 3.971 1.268 -8.032 1.00 87.75 101 VAL A O 1
ATOM 806 N N . GLN A 1 102 ? 3.663 1.059 -10.251 1.00 86.88 102 GLN A N 1
ATOM 807 C CA . GLN A 1 102 ? 2.540 1.989 -10.337 1.00 86.88 102 GLN A CA 1
ATOM 808 C C . GLN A 1 102 ? 1.217 1.416 -9.830 1.00 86.88 102 GLN A C 1
ATOM 810 O O . GLN A 1 102 ? 0.471 2.114 -9.152 1.00 86.88 102 GLN A O 1
ATOM 815 N N . ASN A 1 103 ? 0.922 0.157 -10.147 1.00 86.50 103 ASN A N 1
ATOM 816 C CA . ASN A 1 103 ? -0.414 -0.419 -9.964 1.00 86.50 103 ASN A CA 1
ATOM 817 C C . ASN A 1 103 ? -0.438 -1.598 -8.986 1.00 86.50 103 ASN A C 1
ATOM 819 O O . ASN A 1 103 ? -1.508 -2.099 -8.647 1.00 86.50 103 ASN A O 1
ATOM 823 N N . GLY A 1 104 ? 0.726 -2.039 -8.508 1.00 85.00 104 GLY A N 1
ATOM 824 C CA . GLY A 1 104 ? 0.855 -3.254 -7.716 1.00 85.00 104 GLY A CA 1
AT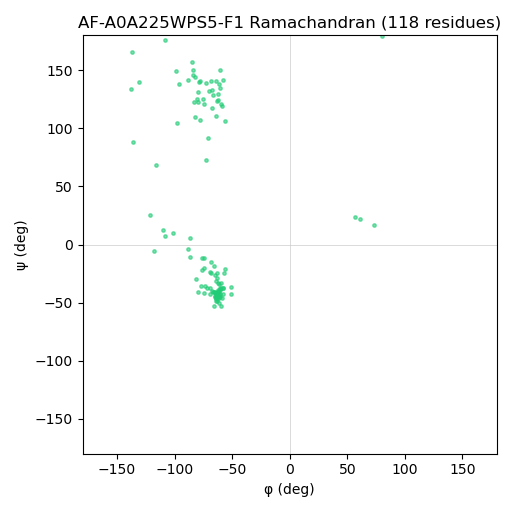OM 825 C C . GLY A 1 104 ? 0.862 -4.517 -8.577 1.00 85.00 104 GLY A C 1
ATOM 826 O O . GLY A 1 104 ? 0.788 -4.476 -9.804 1.00 85.00 104 GLY A O 1
ATOM 827 N N . ILE A 1 105 ? 0.981 -5.667 -7.916 1.00 83.56 105 ILE A N 1
ATOM 828 C CA . ILE A 1 105 ? 0.934 -6.970 -8.583 1.00 83.56 105 ILE A CA 1
ATOM 829 C C . ILE A 1 105 ? -0.529 -7.335 -8.836 1.00 83.56 105 ILE A C 1
ATOM 831 O O . ILE A 1 105 ? -1.322 -7.411 -7.898 1.00 83.56 105 ILE A O 1
ATOM 835 N N . VAL A 1 106 ? -0.866 -7.624 -10.093 1.00 77.31 106 VAL A N 1
ATOM 836 C CA . VAL A 1 106 ? -2.124 -8.281 -10.457 1.00 77.31 106 VAL A CA 1
ATOM 837 C C . VAL A 1 106 ? -1.820 -9.767 -10.639 1.00 77.31 106 VAL A C 1
ATOM 839 O O . VAL A 1 106 ? -1.177 -10.129 -11.625 1.00 77.31 106 VAL A O 1
ATOM 842 N N . PRO A 1 107 ? -2.202 -10.638 -9.690 1.00 74.38 107 PRO A N 1
ATOM 843 C CA . PRO A 1 107 ? -1.949 -12.060 -9.834 1.00 74.38 107 PRO A CA 1
ATOM 844 C C . PRO A 1 107 ? -2.789 -12.626 -10.980 1.00 74.38 107 PRO A C 1
ATOM 846 O O . PRO A 1 107 ? -3.998 -12.402 -11.057 1.00 74.38 107 PRO A O 1
ATOM 849 N N . GLU A 1 108 ? -2.154 -13.409 -11.846 1.00 78.56 108 GLU A N 1
ATOM 850 C CA . GLU A 1 108 ? -2.875 -14.305 -12.741 1.00 78.56 108 GLU A CA 1
ATOM 851 C C . GLU A 1 108 ? -3.298 -15.531 -11.935 1.00 78.56 108 GLU A C 1
ATOM 853 O O . GLU A 1 108 ? -2.479 -16.365 -11.540 1.00 78.56 108 GLU A O 1
ATOM 858 N N . TRP A 1 109 ? -4.595 -15.625 -11.646 1.00 75.88 109 TRP A N 1
ATOM 859 C CA . TRP A 1 109 ? -5.141 -16.811 -11.007 1.00 75.88 109 TRP A CA 1
ATOM 860 C C . TRP A 1 109 ? -5.046 -17.978 -11.981 1.00 75.88 109 TRP A C 1
ATOM 862 O O . TRP A 1 109 ? -5.676 -17.973 -13.040 1.00 75.88 109 TRP A O 1
ATOM 872 N N . LEU A 1 110 ? -4.280 -19.001 -11.605 1.00 79.12 110 LEU A N 1
ATOM 873 C CA . LEU A 1 110 ? -4.363 -20.278 -12.294 1.00 79.12 110 LEU A CA 1
ATOM 874 C C . LEU A 1 110 ? -5.808 -20.781 -12.192 1.00 79.12 110 LEU A C 1
ATOM 876 O O . LEU A 1 110 ? -6.430 -20.642 -11.134 1.00 79.12 110 LEU A O 1
ATOM 880 N N . PRO A 1 111 ? -6.350 -21.395 -13.256 1.00 81.12 111 PRO A N 1
ATOM 881 C CA . PRO A 1 111 ? -7.728 -21.868 -13.249 1.00 81.12 111 PRO A CA 1
ATOM 882 C C . PR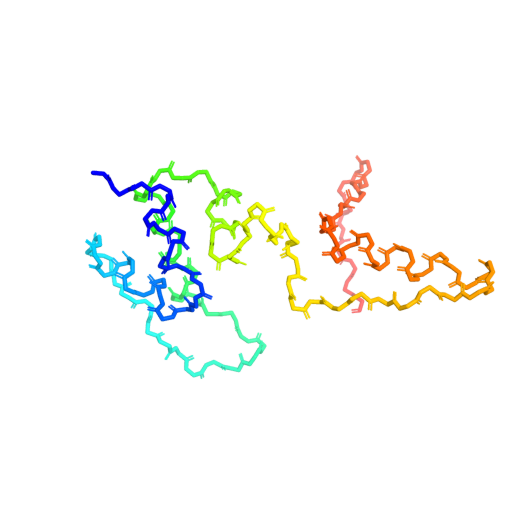O A 1 111 ? -7.983 -22.856 -12.107 1.00 81.12 111 PRO A C 1
ATOM 884 O O . PRO A 1 111 ? -9.128 -23.030 -11.689 1.00 81.12 111 PRO A O 1
ATOM 887 N N . HIS A 1 112 ? -6.940 -23.536 -11.615 1.00 82.31 112 HIS A N 1
ATOM 888 C CA . HIS A 1 112 ? -7.012 -24.506 -10.530 1.00 82.31 112 HIS A CA 1
ATOM 889 C C . HIS A 1 112 ? -5.932 -24.194 -9.492 1.00 82.31 112 HIS A C 1
ATOM 891 O O . HIS A 1 112 ? -4.793 -23.873 -9.841 1.00 82.31 112 HIS A O 1
ATOM 897 N N . ARG A 1 113 ? -6.281 -24.334 -8.207 1.00 77.06 113 ARG A N 1
ATOM 898 C CA . ARG A 1 113 ? -5.305 -24.272 -7.117 1.00 77.06 113 ARG A CA 1
ATOM 899 C C . ARG A 1 113 ? -4.310 -25.429 -7.294 1.00 77.06 113 ARG A C 1
ATOM 901 O O . ARG A 1 113 ? -4.759 -26.574 -7.358 1.00 77.06 113 ARG A O 1
ATOM 908 N N . PRO A 1 114 ? -2.994 -25.171 -7.363 1.00 77.75 114 PRO A N 1
ATOM 909 C CA . PRO A 1 114 ? -2.016 -26.246 -7.434 1.00 77.75 114 PRO A CA 1
ATOM 910 C C . PRO A 1 114 ? -2.113 -27.120 -6.176 1.00 77.75 114 PRO A C 1
ATOM 912 O O . PRO A 1 114 ? -2.286 -26.612 -5.067 1.00 77.75 114 PRO A O 1
ATOM 915 N N . SER A 1 115 ? -2.029 -28.439 -6.355 1.00 81.31 115 SER A N 1
ATOM 916 C CA . SER A 1 115 ? -2.100 -29.420 -5.262 1.00 81.31 115 SER A CA 1
ATOM 917 C C . SER A 1 115 ? -0.922 -29.305 -4.294 1.00 81.31 115 SER A C 1
ATOM 919 O O . SER A 1 115 ? -1.067 -29.622 -3.118 1.00 81.31 115 SER A O 1
ATOM 921 N N . HIS A 1 116 ? 0.213 -28.800 -4.776 1.00 77.00 116 HIS A N 1
ATOM 922 C CA . HIS A 1 116 ? 1.394 -28.501 -3.981 1.00 77.00 116 HIS A CA 1
ATOM 923 C C . HIS A 1 116 ? 1.992 -27.168 -4.426 1.00 77.00 116 HIS A C 1
ATOM 925 O O . HIS A 1 116 ? 2.152 -26.920 -5.622 1.00 77.00 116 HIS A O 1
ATOM 931 N N . GLN A 1 117 ? 2.328 -26.315 -3.459 1.00 71.19 117 GLN A N 1
ATOM 932 C CA . GLN A 1 117 ? 3.222 -25.192 -3.704 1.00 71.19 117 GLN A CA 1
ATOM 933 C C . GLN A 1 117 ? 4.632 -25.768 -3.833 1.00 71.19 117 GLN A C 1
ATOM 935 O O . GLN A 1 117 ? 5.093 -26.477 -2.943 1.00 71.19 117 GLN A O 1
ATOM 940 N N . ILE A 1 118 ? 5.270 -25.548 -4.980 1.00 65.88 118 ILE A N 1
ATOM 941 C CA . ILE A 1 118 ? 6.659 -25.953 -5.185 1.00 65.88 118 ILE A CA 1
ATOM 942 C C . ILE A 1 118 ? 7.507 -24.844 -4.572 1.00 65.88 118 ILE A C 1
ATOM 944 O O . ILE A 1 118 ? 7.520 -23.736 -5.110 1.00 65.88 118 ILE A O 1
ATOM 948 N N . ASP A 1 119 ? 8.172 -25.131 -3.457 1.00 60.47 119 ASP A N 1
ATOM 949 C CA . ASP A 1 119 ? 9.201 -24.239 -2.929 1.00 60.47 119 ASP A CA 1
ATOM 950 C C . ASP A 1 119 ? 10.333 -24.160 -3.963 1.00 60.47 119 ASP A C 1
ATOM 952 O O . ASP A 1 119 ? 10.838 -25.186 -4.431 1.00 60.47 119 ASP A O 1
ATOM 956 N N . ARG A 1 120 ? 10.643 -22.939 -4.401 1.00 43.03 120 ARG A N 1
ATOM 957 C CA . ARG A 1 120 ? 11.718 -22.635 -5.350 1.00 43.03 120 ARG A CA 1
ATOM 958 C C . ARG A 1 120 ? 12.903 -22.031 -4.630 1.00 43.03 120 ARG A C 1
ATOM 960 O O . ARG A 1 120 ? 12.655 -21.202 -3.729 1.00 43.03 120 ARG A O 1
#

Secondary structure (DSSP, 8-state):
---HHHHHHT-SSHHHHHHHHHHTTPPPPP-----TTS--HHHHHHHHHHHHHHT--HHHHHHHHTT--SS---S-TTSPPPPPPSSGGGSHHHHHHHHHHHH-------SS--SS----

Organism: NCBI:txid4795

Nearest PDB structures (foldseek):
  3nvu-assembly1_B  TM=4.383E-01  e=3.018E+00  Caldanaerobacter subterraneus subsp. tengcongensis
  1u4h-assembly2_B  TM=4.574E-01  e=3.769E+00  Caldanaerobacter subterraneus subsp. tengcongensis
  3iqb-assembly1_A  TM=4.383E-01  e=4.453E+00  Caldanaerobacter subterraneus subsp. tengcongensis
  3sj5-assembly2_B  TM=4.227E-01  e=4.707E+00  Caldanaerobacter subterraneus subsp. tengcongensis

pLDDT: mean 73.2, std 11.61, range [43.03, 90.81]

Solvent-accessible surface area (backbone atoms only — not comparable to full-atom values): 7459 Å² total; per-residue (Å²): 133,89,50,76,66,64,50,45,75,35,13,76,45,74,72,28,42,30,53,57,30,47,75,72,74,40,73,48,52,71,87,69,95,63,57,97,87,54,81,60,59,61,47,54,51,39,52,52,53,49,34,60,75,70,68,46,56,69,73,61,42,53,33,31,64,68,48,39,39,96,92,47,59,36,74,37,73,92,53,78,75,60,77,83,52,93,46,74,93,56,31,61,63,37,50,54,50,34,46,32,32,53,71,32,85,80,80,83,76,64,97,60,84,71,94,63,87,78,89,128

Foldseek 3Di:
DQDLVNLLVQQCDLVSLQVLLVVVVHHRQDPDPDDPPDDSPSSVVSLVVSCVVVVPDVVSSLCSNPSCDPVRNFSQQVDDQDDADPDPVPRVVSVVSVCCRRPNDDDDDDPDDDPDDDDD

Radius of gyration: 18.39 Å; Cα contacts (8 Å, |Δi|>4): 96; chains: 1; bounding box: 32×42×52 Å